Protein AF-A0A7C9ERX8-F1 (afdb_monomer_lite)

Structure (mmCIF, N/CA/C/O backbone):
data_AF-A0A7C9ERX8-F1
#
_entry.id   AF-A0A7C9ERX8-F1
#
loop_
_atom_site.group_PDB
_atom_site.id
_atom_site.type_symbol
_atom_site.label_atom_id
_atom_site.label_alt_id
_atom_site.label_comp_id
_atom_site.label_asym_id
_atom_site.label_entity_id
_atom_site.label_seq_id
_atom_site.pdbx_PDB_ins_code
_atom_site.Cartn_x
_atom_site.Cartn_y
_atom_site.Cartn_z
_atom_site.occupancy
_atom_site.B_iso_or_equiv
_atom_site.auth_seq_id
_atom_site.auth_comp_id
_atom_site.auth_asym_id
_atom_site.auth_atom_id
_atom_site.pdbx_PDB_model_num
ATOM 1 N N . ILE A 1 1 ? -0.880 8.103 -23.251 1.00 42.12 1 ILE A N 1
ATOM 2 C CA . ILE A 1 1 ? -1.526 8.488 -21.973 1.00 42.12 1 ILE A CA 1
ATOM 3 C C . ILE A 1 1 ? -0.521 8.176 -20.880 1.00 42.12 1 ILE A C 1
ATOM 5 O O . ILE A 1 1 ? -0.078 7.040 -20.816 1.00 42.12 1 ILE A O 1
ATOM 9 N N . GLY A 1 2 ? -0.073 9.192 -20.144 1.00 65.38 2 GLY A N 1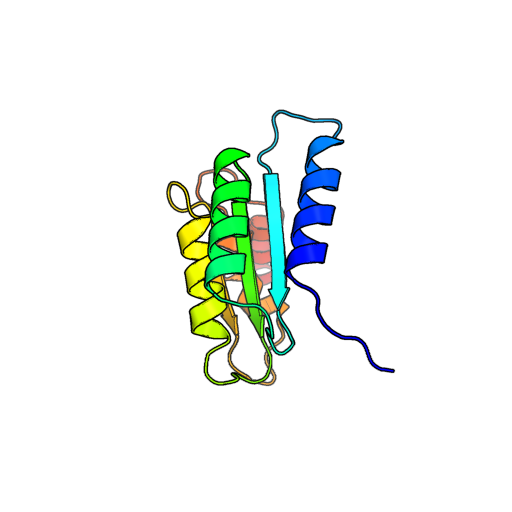
ATOM 10 C CA . G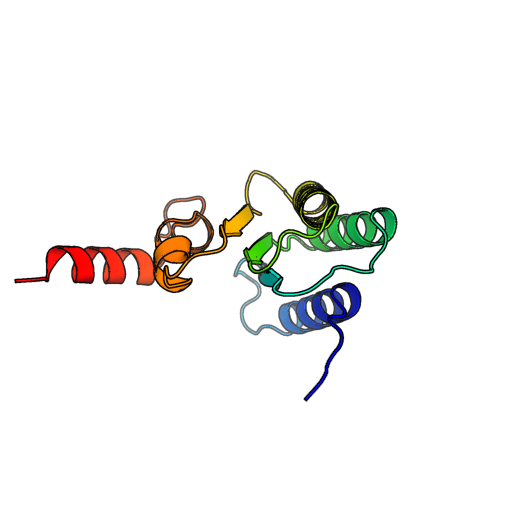LY A 1 2 ? 0.952 9.067 -19.108 1.00 65.38 2 GLY A CA 1
ATOM 11 C C . GLY A 1 2 ? 0.409 9.529 -17.761 1.00 65.38 2 GLY A C 1
ATOM 12 O O . GLY A 1 2 ? -0.478 10.379 -17.710 1.00 65.38 2 GLY A O 1
ATOM 13 N N . GLY A 1 3 ? 0.937 8.955 -16.688 1.00 71.88 3 GLY A N 1
ATOM 14 C CA . GLY A 1 3 ? 0.640 9.328 -15.313 1.00 71.88 3 GLY A CA 1
ATOM 15 C C . GLY A 1 3 ? 1.755 8.823 -14.408 1.00 71.88 3 GLY A C 1
ATOM 16 O O . GLY A 1 3 ? 2.321 7.762 -14.661 1.00 71.88 3 GLY A O 1
ATOM 17 N N . GLU A 1 4 ? 2.094 9.597 -13.382 1.00 76.81 4 GLU A N 1
ATOM 18 C CA . GLU A 1 4 ? 3.069 9.186 -12.375 1.00 76.81 4 GLU A CA 1
ATOM 19 C C . GLU A 1 4 ? 2.350 8.698 -11.119 1.00 76.81 4 GLU A C 1
ATOM 21 O O . GLU A 1 4 ? 1.431 9.347 -10.612 1.00 76.81 4 GLU A O 1
ATOM 26 N N . MET A 1 5 ? 2.783 7.555 -10.589 1.00 81.75 5 MET A N 1
ATOM 27 C CA . MET A 1 5 ? 2.250 7.037 -9.337 1.00 81.75 5 MET A CA 1
ATOM 28 C C . MET A 1 5 ? 2.789 7.847 -8.157 1.00 81.75 5 MET A C 1
ATOM 30 O O . MET A 1 5 ? 3.981 7.824 -7.853 1.00 81.75 5 MET A O 1
ATOM 34 N N . ASN A 1 6 ? 1.888 8.512 -7.432 1.00 86.94 6 ASN A N 1
ATOM 35 C CA . ASN A 1 6 ? 2.207 9.144 -6.156 1.00 86.94 6 ASN A CA 1
ATOM 36 C C . ASN A 1 6 ? 1.586 8.365 -4.989 1.00 86.94 6 ASN A C 1
ATOM 38 O O . ASN A 1 6 ? 0.472 8.642 -4.541 1.00 86.94 6 ASN A O 1
ATOM 42 N N . LEU A 1 7 ? 2.352 7.404 -4.473 1.00 85.25 7 LEU A N 1
ATOM 43 C CA . LEU A 1 7 ? 1.912 6.499 -3.410 1.00 85.25 7 LEU A CA 1
ATOM 44 C C . LEU A 1 7 ? 1.626 7.237 -2.088 1.00 85.25 7 LEU A C 1
ATOM 46 O O . LEU A 1 7 ? 0.636 6.955 -1.417 1.00 85.25 7 LEU A O 1
ATOM 50 N N . ALA A 1 8 ? 2.434 8.243 -1.740 1.00 87.31 8 ALA A N 1
ATOM 51 C CA . ALA A 1 8 ? 2.229 9.038 -0.528 1.00 87.31 8 ALA A CA 1
ATOM 52 C C . ALA A 1 8 ? 0.904 9.813 -0.535 1.00 87.31 8 ALA A C 1
ATOM 54 O O . ALA A 1 8 ? 0.166 9.771 0.451 1.00 87.31 8 ALA A O 1
ATOM 55 N N . ALA A 1 9 ? 0.598 10.503 -1.638 1.00 89.56 9 ALA A N 1
ATOM 56 C CA . ALA A 1 9 ? -0.654 11.242 -1.772 1.00 89.56 9 ALA A CA 1
ATOM 57 C C . ALA A 1 9 ? -1.860 10.290 -1.769 1.00 89.56 9 ALA A C 1
ATOM 59 O O . ALA A 1 9 ? -2.823 10.528 -1.041 1.00 89.56 9 ALA A O 1
ATOM 60 N N . GLY A 1 10 ? -1.772 9.176 -2.507 1.00 90.44 10 GLY A N 1
ATOM 61 C CA . GLY A 1 10 ? -2.825 8.158 -2.551 1.00 90.44 10 GLY A CA 1
ATOM 62 C C . GLY A 1 10 ? -3.174 7.617 -1.164 1.00 90.44 10 GLY A C 1
ATOM 63 O O . GLY A 1 10 ? -4.342 7.602 -0.783 1.00 90.44 10 GLY A O 1
ATOM 64 N N . ILE A 1 11 ? -2.168 7.270 -0.356 1.00 90.50 11 ILE A N 1
ATOM 65 C CA . ILE A 1 11 ? -2.390 6.773 1.009 1.00 90.50 11 ILE A CA 1
ATOM 66 C C . ILE A 1 11 ? -3.059 7.827 1.902 1.00 90.50 11 ILE A C 1
ATOM 68 O O . ILE A 1 11 ? -3.960 7.497 2.674 1.00 90.50 11 ILE A O 1
ATOM 72 N N . GLN A 1 12 ? -2.646 9.094 1.815 1.00 87.94 12 GLN A N 1
ATOM 73 C CA . GLN A 1 12 ? -3.240 10.167 2.621 1.00 87.94 12 GLN A CA 1
ATOM 74 C C . GLN A 1 12 ? -4.716 10.393 2.282 1.00 87.94 12 GLN A C 1
ATOM 76 O O . GLN A 1 12 ? -5.540 10.553 3.186 1.00 87.94 12 GLN A O 1
ATOM 81 N N . VAL A 1 13 ? -5.056 10.364 0.992 1.00 91.88 13 VAL A N 1
ATOM 82 C CA . VAL A 1 13 ? -6.444 10.479 0.531 1.00 91.88 13 VAL A CA 1
ATOM 83 C C . VAL A 1 13 ? -7.263 9.275 1.000 1.00 91.88 13 VAL A C 1
ATOM 85 O O . VAL A 1 13 ? -8.339 9.461 1.571 1.00 91.88 13 VAL A O 1
ATOM 88 N N . SER A 1 14 ? -6.735 8.054 0.867 1.00 91.38 14 SER A N 1
ATOM 89 C CA . SER A 1 14 ? -7.384 6.835 1.368 1.00 91.38 14 SER A CA 1
ATOM 90 C C . SER A 1 14 ? -7.644 6.898 2.874 1.00 91.38 14 SER A C 1
ATOM 92 O O . SER A 1 14 ? -8.728 6.546 3.340 1.00 91.38 14 SER A O 1
ATOM 94 N N . GLN A 1 15 ? -6.694 7.417 3.655 1.00 88.81 15 GLN A N 1
ATOM 95 C CA . GLN A 1 15 ? -6.875 7.602 5.093 1.00 88.81 15 GLN A CA 1
ATOM 96 C C . GLN A 1 15 ? -8.021 8.574 5.413 1.00 88.81 15 GLN A C 1
ATOM 98 O O . GLN A 1 15 ? -8.786 8.341 6.352 1.00 88.81 15 GLN A O 1
ATOM 103 N N . LEU A 1 16 ? -8.151 9.666 4.655 1.00 89.25 16 LEU A N 1
ATOM 104 C CA . LEU A 1 16 ? -9.252 10.610 4.832 1.00 89.25 16 LEU A CA 1
ATOM 105 C C . LEU A 1 16 ? -10.596 9.951 4.496 1.00 89.25 16 LEU A C 1
ATOM 107 O O . LEU A 1 16 ? -11.540 10.069 5.277 1.00 89.25 16 LEU A O 1
ATOM 111 N N . ALA A 1 17 ? -10.661 9.189 3.402 1.00 90.00 17 ALA A N 1
ATOM 112 C CA . ALA A 1 17 ? -11.862 8.453 3.012 1.00 90.00 17 ALA A CA 1
ATOM 113 C C . ALA A 1 17 ? -12.326 7.480 4.113 1.00 90.00 17 ALA A C 1
ATOM 115 O O . ALA A 1 17 ? -13.506 7.443 4.464 1.00 90.00 17 ALA A O 1
ATOM 116 N N . LEU A 1 18 ? -11.391 6.764 4.745 1.00 88.62 18 LEU A N 1
ATOM 117 C CA . LEU A 1 18 ? -11.697 5.825 5.827 1.00 88.62 18 LEU A CA 1
ATOM 118 C C . LEU A 1 18 ? -12.234 6.499 7.103 1.00 88.62 18 LEU A C 1
ATOM 120 O O . LEU A 1 18 ? -12.972 5.860 7.862 1.00 88.62 18 LEU A O 1
ATOM 124 N N . LYS A 1 19 ? -11.916 7.780 7.350 1.00 87.19 19 LYS A N 1
ATOM 125 C CA . LYS A 1 19 ? -12.438 8.542 8.504 1.00 87.19 19 LYS A CA 1
ATOM 126 C C . LYS A 1 19 ? -13.917 8.903 8.367 1.00 87.19 19 LYS A C 1
ATOM 128 O O . LYS A 1 19 ? -14.611 8.965 9.382 1.00 87.19 19 LYS A O 1
ATOM 133 N N . HIS A 1 20 ? -14.399 9.117 7.144 1.00 85.88 20 HIS A N 1
ATOM 134 C CA . HIS A 1 20 ? -15.774 9.550 6.863 1.00 85.88 20 HIS A CA 1
ATOM 135 C C . HIS A 1 20 ? -16.752 8.390 6.602 1.00 85.88 20 HIS A C 1
ATOM 137 O O . HIS A 1 20 ? -17.862 8.606 6.117 1.00 85.88 20 HIS A O 1
ATOM 143 N N . ARG A 1 21 ? -16.377 7.151 6.946 1.00 86.12 21 ARG A N 1
ATO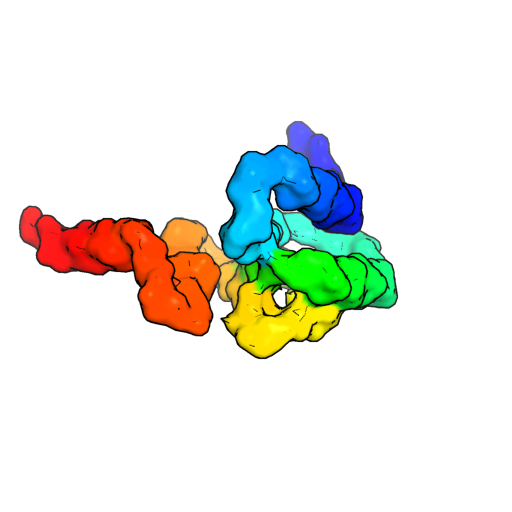M 144 C CA . ARG A 1 21 ? -17.261 5.986 6.816 1.00 86.12 21 ARG A CA 1
ATOM 145 C C . ARG A 1 21 ? -18.440 6.038 7.794 1.00 86.12 21 ARG A C 1
ATOM 147 O O . ARG A 1 21 ? -18.294 6.467 8.938 1.00 86.12 21 ARG A O 1
ATOM 154 N N . GLN A 1 22 ? -19.587 5.519 7.360 1.00 83.75 22 GLN A N 1
ATOM 155 C CA . GLN A 1 22 ? -20.799 5.440 8.185 1.00 83.75 22 GLN A CA 1
ATOM 156 C C . GLN A 1 22 ? -20.638 4.450 9.353 1.00 83.75 22 GLN A C 1
ATOM 158 O O . GLN A 1 22 ? -20.986 4.764 10.489 1.00 83.75 22 GLN A O 1
ATOM 163 N N . ASN A 1 23 ? -20.047 3.273 9.106 1.00 84.12 23 ASN A N 1
ATOM 164 C CA . ASN A 1 23 ? -19.840 2.257 10.138 1.00 84.12 23 ASN A CA 1
ATOM 165 C C . ASN A 1 23 ? -18.412 2.286 10.709 1.00 84.12 23 ASN A C 1
ATOM 167 O O . ASN A 1 23 ? -17.466 1.765 10.118 1.00 84.12 23 ASN A O 1
ATOM 171 N N . LYS A 1 24 ? -18.250 2.859 11.906 1.00 84.31 24 LYS A N 1
ATOM 172 C CA . LYS A 1 24 ? -16.938 2.986 12.567 1.00 84.31 24 LYS A CA 1
ATOM 173 C C . LYS A 1 24 ? -16.423 1.691 13.208 1.00 84.31 24 LYS A C 1
ATOM 175 O O . LYS A 1 24 ? -15.249 1.635 13.553 1.00 84.31 24 LYS A O 1
ATOM 180 N N . LYS A 1 25 ? -17.261 0.656 13.344 1.00 82.06 25 LYS A N 1
ATOM 181 C CA . LYS A 1 25 ? -16.874 -0.629 13.957 1.00 82.06 25 LYS A CA 1
ATOM 182 C C . LYS A 1 25 ? -16.093 -1.548 13.016 1.00 82.06 25 LYS A C 1
ATOM 184 O O . LYS A 1 25 ? -15.418 -2.455 13.483 1.00 82.06 25 LYS A O 1
ATOM 189 N N . GLN A 1 26 ? -16.187 -1.324 11.706 1.00 82.12 26 GLN A N 1
ATOM 190 C CA . GLN A 1 26 ? -15.424 -2.094 10.727 1.00 82.12 26 GLN A CA 1
ATOM 191 C C . GLN A 1 26 ? -13.940 -1.742 10.798 1.00 82.12 26 GLN A C 1
ATOM 193 O O . GLN A 1 26 ? -13.580 -0.572 10.998 1.00 82.12 26 GLN A O 1
ATOM 198 N N . GLN A 1 27 ? -13.100 -2.758 10.605 1.00 82.56 27 GLN A N 1
ATOM 199 C CA . GLN A 1 27 ? -11.668 -2.564 10.448 1.00 82.56 27 GLN A CA 1
ATOM 200 C C . GLN A 1 27 ? -11.371 -1.780 9.169 1.00 82.56 27 GLN A C 1
ATOM 202 O O . GLN A 1 27 ? -12.074 -1.888 8.166 1.00 82.56 27 GLN A O 1
ATOM 207 N N . GLN A 1 28 ? -10.339 -0.945 9.234 1.00 88.75 28 GLN A N 1
ATOM 208 C CA . GLN A 1 28 ? -9.891 -0.145 8.104 1.00 88.75 28 GLN A CA 1
ATOM 209 C C . GLN A 1 28 ? -8.822 -0.927 7.363 1.00 88.75 28 GLN A C 1
ATOM 211 O O . GLN A 1 28 ? -7.797 -1.242 7.959 1.00 88.75 28 GLN A O 1
ATOM 216 N N . ARG A 1 29 ? -9.041 -1.202 6.080 1.00 89.19 29 ARG A N 1
ATOM 217 C CA . ARG A 1 29 ? -8.077 -1.897 5.228 1.00 89.19 29 ARG A CA 1
ATOM 218 C C . ARG A 1 29 ? -7.899 -1.122 3.927 1.00 89.19 29 ARG A C 1
ATOM 220 O O . ARG A 1 29 ? -8.882 -0.678 3.335 1.00 89.19 29 ARG A O 1
ATOM 227 N N . ILE A 1 30 ? -6.650 -0.919 3.524 1.00 91.31 30 ILE A N 1
ATOM 228 C CA . ILE A 1 30 ? -6.261 -0.317 2.246 1.00 91.31 30 ILE A CA 1
ATOM 229 C C . ILE A 1 30 ? -5.531 -1.394 1.454 1.00 91.31 30 ILE A C 1
ATOM 231 O O . ILE A 1 30 ? -4.558 -1.945 1.953 1.00 91.31 30 ILE A O 1
ATOM 235 N N . ILE A 1 31 ? -5.968 -1.652 0.223 1.00 89.94 31 ILE A N 1
ATOM 236 C CA . ILE A 1 31 ? -5.273 -2.549 -0.704 1.00 89.94 31 ILE A CA 1
ATOM 237 C C . ILE A 1 31 ? -4.632 -1.682 -1.788 1.00 89.94 31 ILE A C 1
ATOM 239 O O . ILE A 1 31 ? -5.325 -0.929 -2.476 1.00 89.94 31 ILE A O 1
ATOM 243 N N . VAL A 1 32 ? -3.308 -1.741 -1.907 1.00 89.94 32 VAL A N 1
ATOM 244 C CA . VAL A 1 32 ? -2.519 -0.952 -2.855 1.00 89.94 32 VAL A CA 1
ATOM 245 C C . VAL A 1 32 ? -2.036 -1.851 -3.979 1.00 89.94 32 VAL A C 1
ATOM 247 O O . VAL A 1 32 ? -1.268 -2.778 -3.756 1.00 89.94 32 VAL A O 1
ATOM 250 N N . PHE A 1 33 ? -2.441 -1.525 -5.198 1.00 88.88 33 PHE A N 1
ATOM 251 C CA . PHE A 1 33 ? -1.967 -2.160 -6.420 1.00 88.88 33 PHE A CA 1
ATOM 252 C C . PHE A 1 33 ? -0.797 -1.341 -6.982 1.00 88.88 33 PHE A C 1
ATOM 254 O O . PHE A 1 33 ? -1.001 -0.250 -7.514 1.00 88.88 33 PHE A O 1
ATOM 261 N N . ALA A 1 34 ? 0.430 -1.843 -6.834 1.00 87.81 34 ALA A N 1
ATOM 262 C CA . ALA A 1 34 ? 1.657 -1.163 -7.234 1.00 87.81 34 ALA A CA 1
ATOM 263 C C . ALA A 1 34 ? 2.205 -1.740 -8.549 1.00 87.81 34 ALA A C 1
ATOM 265 O O . ALA A 1 34 ? 3.029 -2.647 -8.546 1.00 87.81 34 ALA A O 1
ATOM 266 N N . GLY A 1 35 ? 1.769 -1.170 -9.675 1.00 84.31 35 GLY A N 1
ATOM 267 C CA . GLY A 1 35 ? 2.181 -1.586 -11.026 1.00 84.31 35 GLY A CA 1
ATOM 268 C C . GLY A 1 35 ? 3.346 -0.799 -11.635 1.00 84.31 35 GLY A C 1
ATOM 269 O O . GLY A 1 35 ? 3.730 -1.051 -12.771 1.00 84.31 35 GLY A O 1
ATOM 270 N N . SER A 1 36 ? 3.862 0.211 -10.932 1.00 82.25 36 SER A N 1
ATOM 271 C CA . SER A 1 36 ? 4.816 1.180 -11.487 1.00 82.25 36 SER A CA 1
ATOM 272 C C . SER A 1 36 ? 5.955 1.509 -10.513 1.00 82.25 36 SER A C 1
ATOM 274 O O . SER A 1 36 ? 5.788 1.294 -9.308 1.00 82.25 36 SER A O 1
ATOM 276 N N . PRO A 1 37 ? 7.066 2.098 -10.995 1.00 81.75 37 PRO A N 1
ATOM 277 C CA . PRO A 1 37 ? 8.207 2.503 -10.173 1.00 81.75 37 PRO A CA 1
ATOM 278 C C . PRO A 1 37 ? 7.841 3.361 -8.956 1.00 81.75 37 PRO A C 1
ATOM 280 O O . PRO A 1 37 ? 7.092 4.337 -9.062 1.00 81.75 37 PRO A O 1
ATOM 283 N N . VAL A 1 38 ? 8.419 3.044 -7.792 1.00 83.00 38 VAL A N 1
ATOM 284 C CA . VAL A 1 38 ? 8.246 3.821 -6.552 1.00 83.00 38 VAL A CA 1
ATOM 285 C C . VAL A 1 38 ? 9.436 4.771 -6.376 1.00 83.00 38 VAL A C 1
ATOM 287 O O . VAL A 1 38 ? 10.481 4.407 -5.828 1.00 83.00 38 VAL A O 1
ATOM 290 N N . LYS A 1 39 ? 9.263 6.030 -6.797 1.00 82.06 39 LYS A N 1
ATOM 291 C CA . LYS A 1 39 ? 10.287 7.090 -6.670 1.00 82.06 39 LYS A CA 1
ATOM 292 C C . LYS A 1 39 ? 10.460 7.622 -5.238 1.00 82.06 39 LYS A C 1
ATOM 294 O O . LYS A 1 39 ? 11.376 8.391 -4.977 1.00 82.06 39 LYS A O 1
ATOM 299 N N . HIS A 1 40 ? 9.596 7.222 -4.309 1.00 83.06 40 HIS A N 1
ATOM 300 C CA . HIS A 1 40 ? 9.554 7.775 -2.954 1.00 83.06 40 HIS A CA 1
ATOM 301 C C . HIS A 1 40 ? 10.693 7.236 -2.079 1.00 83.06 40 HIS A C 1
ATOM 303 O O . HIS A 1 40 ? 11.160 6.105 -2.258 1.00 83.06 40 HIS A O 1
ATOM 309 N N . ASP A 1 41 ? 11.113 8.045 -1.107 1.00 86.69 41 ASP A N 1
ATOM 310 C CA . ASP A 1 41 ? 12.150 7.681 -0.142 1.00 86.69 41 ASP A CA 1
ATOM 311 C C . ASP A 1 41 ? 11.650 6.659 0.883 1.00 86.69 41 ASP A C 1
ATOM 313 O O . ASP A 1 41 ? 10.560 6.797 1.450 1.00 86.69 41 ASP A O 1
ATOM 317 N N . LYS A 1 42 ? 12.513 5.699 1.237 1.00 86.38 42 LYS A N 1
ATOM 318 C CA . LYS A 1 42 ? 12.248 4.684 2.273 1.00 86.38 42 LYS A CA 1
ATOM 319 C C . LYS A 1 42 ? 11.823 5.311 3.609 1.00 86.38 42 LYS A C 1
ATOM 321 O O . LYS A 1 42 ? 10.814 4.924 4.189 1.00 86.38 42 LYS A O 1
ATOM 326 N N . LYS A 1 43 ? 12.514 6.371 4.051 1.00 88.38 43 LYS A N 1
ATOM 327 C CA . LYS A 1 43 ? 12.188 7.101 5.297 1.00 88.38 43 LYS A CA 1
ATOM 328 C C . LYS A 1 43 ? 10.788 7.723 5.278 1.00 88.38 43 LYS A C 1
ATOM 330 O O . LYS A 1 43 ? 10.100 7.759 6.304 1.00 88.38 43 LYS A O 1
ATOM 335 N N . MET A 1 44 ? 10.364 8.231 4.121 1.00 89.00 44 MET A N 1
ATOM 336 C CA . MET A 1 44 ? 9.036 8.818 3.961 1.00 89.00 44 MET A CA 1
ATOM 337 C C . MET A 1 44 ? 7.961 7.733 4.050 1.00 89.00 44 MET A C 1
ATOM 339 O O . MET A 1 44 ? 6.980 7.911 4.775 1.00 89.00 44 MET A O 1
ATOM 343 N N . LEU A 1 45 ? 8.180 6.592 3.390 1.00 88.00 45 LEU A N 1
ATOM 344 C CA . LEU A 1 45 ? 7.292 5.431 3.448 1.00 88.00 45 LEU A CA 1
ATOM 345 C C . LEU A 1 45 ? 7.162 4.881 4.871 1.00 88.00 45 LEU A C 1
ATOM 347 O O . LEU A 1 45 ? 6.048 4.717 5.355 1.00 88.00 45 LEU A O 1
ATOM 351 N N . GLU A 1 46 ? 8.261 4.722 5.606 1.00 91.00 46 GLU A N 1
ATOM 352 C CA . GLU A 1 46 ? 8.210 4.305 7.013 1.00 91.00 46 GLU A CA 1
ATOM 353 C C . GLU A 1 46 ? 7.428 5.289 7.898 1.00 91.00 46 GLU A C 1
ATOM 355 O O . GLU A 1 46 ? 6.715 4.896 8.825 1.00 91.00 46 GLU A O 1
ATOM 360 N N . THR A 1 47 ? 7.553 6.593 7.638 1.00 91.31 47 THR A N 1
ATOM 361 C CA . THR A 1 47 ? 6.807 7.624 8.376 1.00 91.31 47 THR A CA 1
ATOM 362 C C . THR A 1 47 ? 5.309 7.517 8.103 1.00 91.31 47 THR A C 1
ATOM 364 O O . THR A 1 47 ? 4.498 7.640 9.025 1.00 91.31 47 THR A O 1
ATOM 367 N N . ILE A 1 48 ? 4.932 7.268 6.848 1.00 90.44 48 ILE A N 1
ATOM 368 C CA . ILE A 1 48 ? 3.547 7.007 6.451 1.00 90.44 48 ILE A CA 1
ATOM 369 C C . ILE A 1 48 ? 3.051 5.715 7.107 1.00 90.44 48 ILE A C 1
ATOM 371 O O . ILE A 1 48 ? 1.979 5.724 7.710 1.00 90.44 48 ILE A O 1
ATOM 375 N N . GLY A 1 49 ? 3.849 4.647 7.089 1.00 90.94 49 GLY A N 1
ATOM 376 C CA . GLY A 1 49 ? 3.490 3.368 7.692 1.00 90.94 49 GLY A CA 1
ATOM 377 C C . GLY A 1 49 ? 3.203 3.486 9.190 1.00 90.94 49 GLY A C 1
ATOM 378 O O . GLY A 1 49 ? 2.139 3.089 9.667 1.00 90.94 49 GLY A O 1
ATOM 379 N N . ARG A 1 50 ? 4.066 4.198 9.926 1.00 91.19 50 ARG A N 1
ATOM 380 C CA . ARG A 1 50 ? 3.839 4.519 11.346 1.00 91.19 50 ARG A CA 1
ATOM 381 C C . ARG A 1 50 ? 2.564 5.335 11.579 1.00 91.19 50 ARG A C 1
ATOM 383 O O . ARG A 1 50 ? 1.887 5.138 12.590 1.00 91.19 50 ARG A O 1
ATOM 390 N N . LYS A 1 51 ? 2.220 6.264 10.676 1.00 90.31 51 LYS A N 1
ATOM 391 C CA . LYS A 1 51 ? 0.959 7.026 10.757 1.00 90.31 51 LYS A CA 1
ATOM 392 C C . LYS A 1 51 ? -0.252 6.116 10.558 1.00 90.31 51 LYS A C 1
ATOM 394 O O . LYS A 1 51 ? -1.213 6.252 11.311 1.00 90.31 51 LYS A O 1
ATOM 399 N N . LEU A 1 52 ? -0.212 5.190 9.603 1.00 90.25 52 LEU A N 1
ATOM 400 C CA . LEU A 1 52 ? -1.292 4.227 9.371 1.00 90.25 52 LEU A CA 1
ATOM 401 C C . LEU A 1 52 ? -1.486 3.292 10.569 1.00 90.25 52 LEU A C 1
ATOM 403 O O . LEU A 1 52 ? -2.608 3.167 11.063 1.00 90.25 52 LEU A O 1
ATOM 407 N N . LYS A 1 53 ? -0.389 2.764 11.126 1.00 90.19 53 LYS A N 1
ATOM 408 C CA . LYS A 1 53 ? -0.405 1.914 12.325 1.00 90.19 53 LYS A CA 1
ATOM 409 C C . LYS A 1 53 ? -1.088 2.591 13.516 1.00 90.19 53 LYS A C 1
ATOM 411 O O . LYS A 1 53 ? -1.960 2.004 14.149 1.00 90.19 53 LYS A O 1
ATOM 416 N N . LYS A 1 54 ? -0.781 3.869 13.780 1.00 89.69 54 LYS A N 1
ATOM 417 C CA . LYS A 1 54 ? -1.440 4.660 14.844 1.00 89.69 54 LYS A CA 1
ATOM 418 C C . LYS A 1 54 ? -2.951 4.811 14.651 1.00 89.69 54 LYS A C 1
ATOM 420 O O . LYS A 1 54 ? -3.672 4.981 15.627 1.00 89.69 54 LYS A O 1
ATOM 425 N N . ASN A 1 55 ? -3.429 4.771 13.410 1.00 87.44 55 ASN A N 1
ATOM 426 C CA . ASN A 1 55 ? -4.850 4.878 13.087 1.00 87.44 55 ASN A CA 1
ATOM 427 C C . ASN A 1 55 ? -5.538 3.506 12.963 1.00 87.44 55 ASN A C 1
ATOM 429 O O . ASN A 1 55 ? -6.705 3.463 12.574 1.00 87.44 55 ASN A O 1
ATOM 433 N N . SER A 1 56 ? -4.845 2.410 13.313 1.00 87.06 56 SER A N 1
ATOM 434 C CA . SER A 1 56 ? -5.335 1.028 13.180 1.00 87.06 56 SER A CA 1
ATOM 435 C C . SER A 1 56 ? -5.849 0.726 11.768 1.00 87.06 56 SER A C 1
ATOM 437 O O . SER A 1 56 ? -6.965 0.236 11.589 1.00 87.06 56 SER A O 1
ATOM 439 N N . VAL A 1 57 ? -5.051 1.095 10.762 1.00 89.31 57 VAL A N 1
ATOM 440 C CA . VAL A 1 57 ? -5.325 0.819 9.348 1.00 89.31 57 VAL A CA 1
ATOM 441 C C . VAL A 1 57 ? -4.423 -0.320 8.887 1.00 89.31 57 VAL A C 1
ATOM 443 O O . VAL A 1 57 ? -3.204 -0.188 8.962 1.00 89.31 57 VAL A O 1
ATOM 446 N N . ALA A 1 58 ? -5.026 -1.403 8.404 1.00 89.75 58 ALA A N 1
ATOM 447 C CA . ALA A 1 58 ? -4.345 -2.488 7.710 1.00 89.75 58 ALA A CA 1
ATOM 448 C C . ALA A 1 58 ? -3.980 -2.058 6.283 1.00 89.75 58 ALA A C 1
ATOM 450 O O . ALA A 1 58 ? -4.760 -1.360 5.624 1.00 89.75 58 ALA A O 1
ATOM 451 N N . LEU A 1 59 ? -2.808 -2.469 5.807 1.00 90.50 59 LEU A N 1
ATOM 452 C CA . LEU A 1 59 ? -2.333 -2.166 4.462 1.00 90.50 59 LEU A CA 1
ATOM 453 C C . LEU A 1 59 ? -1.869 -3.449 3.779 1.00 90.50 59 LEU A C 1
ATOM 455 O O . LEU A 1 59 ? -0.892 -4.051 4.209 1.00 90.50 59 LEU A O 1
ATOM 459 N N . ASP A 1 60 ? -2.546 -3.816 2.700 1.00 90.38 60 ASP A N 1
ATOM 460 C CA . ASP A 1 60 ? -2.140 -4.914 1.835 1.00 90.38 60 ASP A CA 1
ATOM 461 C C . ASP A 1 60 ? -1.546 -4.345 0.547 1.00 90.38 60 ASP A C 1
ATOM 463 O O . ASP A 1 60 ? -2.109 -3.428 -0.054 1.00 90.38 60 ASP A O 1
ATOM 467 N N . VAL A 1 61 ? -0.400 -4.861 0.118 1.00 89.75 61 VAL A N 1
ATOM 468 C CA . VAL A 1 61 ? 0.282 -4.424 -1.102 1.00 89.75 61 VAL A CA 1
ATOM 469 C C . VAL A 1 61 ? 0.319 -5.572 -2.093 1.00 89.75 61 VAL A C 1
ATOM 471 O O . VAL A 1 61 ? 0.820 -6.650 -1.793 1.00 89.75 61 VAL A O 1
ATOM 474 N N . VAL A 1 62 ? -0.190 -5.315 -3.290 1.00 88.38 62 VAL A N 1
ATOM 475 C CA . VAL A 1 62 ? -0.063 -6.191 -4.448 1.00 88.38 62 VAL A CA 1
ATOM 476 C C . VAL A 1 62 ? 0.975 -5.567 -5.360 1.00 88.38 62 VAL A C 1
ATOM 478 O O . VAL A 1 62 ? 0.720 -4.552 -6.013 1.00 88.38 62 VAL A O 1
ATOM 481 N N . ASP A 1 63 ? 2.155 -6.160 -5.359 1.00 87.12 63 ASP A N 1
ATOM 482 C CA . ASP A 1 63 ? 3.268 -5.783 -6.207 1.00 87.12 63 ASP A CA 1
ATOM 483 C C . ASP A 1 63 ? 3.200 -6.593 -7.503 1.00 87.12 63 ASP A C 1
ATOM 485 O O . ASP A 1 63 ? 3.221 -7.821 -7.478 1.00 87.12 63 ASP A O 1
ATOM 489 N N . PHE A 1 64 ? 3.040 -5.911 -8.635 1.00 84.69 64 PHE A N 1
ATOM 490 C CA . PHE A 1 64 ? 2.983 -6.537 -9.955 1.00 84.69 64 PHE A CA 1
ATOM 491 C C . PHE A 1 64 ? 3.696 -5.661 -10.989 1.00 84.69 64 PHE A C 1
ATOM 493 O O . PHE A 1 64 ? 3.905 -4.463 -10.779 1.00 84.69 64 PHE A O 1
ATOM 500 N N . GLY A 1 65 ? 4.035 -6.255 -12.131 1.00 76.12 65 GLY A N 1
ATOM 501 C CA . GLY A 1 65 ? 4.799 -5.592 -13.190 1.00 76.12 65 GLY A CA 1
ATOM 502 C C . GLY A 1 65 ? 6.295 -5.881 -13.086 1.00 76.12 65 GLY A C 1
ATOM 503 O O . GLY A 1 65 ? 6.697 -6.817 -12.406 1.00 76.12 65 GLY A O 1
ATOM 504 N N . GLU A 1 66 ? 7.111 -5.116 -13.808 1.00 69.12 66 GLU A N 1
ATOM 505 C CA . GLU A 1 66 ? 8.567 -5.287 -13.788 1.00 69.12 66 GLU A CA 1
ATOM 506 C C . GLU A 1 66 ? 9.126 -5.025 -12.381 1.00 69.12 66 GLU A C 1
ATOM 508 O O . GLU A 1 66 ? 8.861 -3.978 -11.776 1.00 69.12 66 GLU A O 1
ATOM 513 N N . ASP A 1 67 ? 9.897 -5.990 -11.876 1.00 65.12 67 ASP A N 1
ATOM 514 C CA . ASP A 1 67 ? 10.694 -5.842 -10.663 1.00 65.12 67 ASP A CA 1
ATOM 515 C C . ASP A 1 67 ? 11.846 -4.875 -10.953 1.00 65.12 67 ASP A C 1
ATOM 517 O O . ASP A 1 67 ? 12.907 -5.252 -11.449 1.00 65.12 67 ASP A O 1
ATOM 521 N N . GLU A 1 68 ? 11.628 -3.594 -10.662 1.00 67.38 68 GLU A N 1
ATOM 522 C CA . GLU A 1 68 ? 12.727 -2.640 -10.572 1.00 67.38 68 GLU A CA 1
ATOM 523 C C . GLU A 1 68 ? 13.482 -2.824 -9.254 1.00 67.38 68 GLU A C 1
ATOM 525 O O . GLU A 1 68 ? 12.898 -2.882 -8.164 1.00 67.38 68 GLU A O 1
ATOM 530 N N . GLU A 1 69 ? 14.807 -2.846 -9.358 1.00 63.25 69 GLU A N 1
ATOM 531 C CA . GLU A 1 69 ? 15.727 -3.045 -8.245 1.00 63.25 69 GLU A CA 1
ATOM 532 C C . GLU A 1 69 ? 15.489 -1.983 -7.147 1.00 63.25 69 GLU A C 1
ATOM 534 O O . GLU A 1 69 ? 15.709 -0.784 -7.329 1.00 63.25 69 GLU A O 1
ATOM 539 N N . GLY A 1 70 ? 14.959 -2.427 -6.000 1.00 72.00 70 GLY A N 1
ATOM 540 C CA . GLY A 1 70 ? 14.643 -1.585 -4.839 1.00 72.00 70 GLY A CA 1
ATOM 541 C C . GLY A 1 70 ? 13.169 -1.192 -4.663 1.00 72.00 70 GLY A C 1
ATOM 542 O O . GLY A 1 70 ? 12.833 -0.588 -3.640 1.00 72.00 70 GLY A O 1
ATOM 543 N N . LYS A 1 71 ? 12.259 -1.536 -5.587 1.00 82.25 71 LYS A N 1
ATOM 544 C CA . LYS A 1 71 ? 10.805 -1.354 -5.388 1.00 82.25 71 LYS A CA 1
ATOM 545 C C . LYS A 1 71 ? 10.294 -2.246 -4.255 1.00 82.25 71 LYS A C 1
ATOM 547 O O . LYS A 1 71 ? 9.682 -1.738 -3.313 1.00 82.25 71 LYS A O 1
ATOM 552 N N . SER A 1 72 ? 10.604 -3.538 -4.318 1.00 82.69 72 SER A N 1
ATOM 553 C CA . SER A 1 72 ? 10.159 -4.553 -3.357 1.00 82.69 72 SER A CA 1
ATOM 554 C C . SER A 1 72 ? 10.655 -4.216 -1.947 1.00 82.69 72 SER A C 1
ATOM 556 O O . SER A 1 72 ? 9.848 -4.112 -1.031 1.00 82.69 72 SER A O 1
ATOM 558 N N . GLU A 1 73 ? 11.933 -3.852 -1.786 1.00 87.38 73 GLU A N 1
ATOM 559 C CA . GLU A 1 73 ? 12.505 -3.473 -0.480 1.00 87.38 73 GLU A CA 1
ATOM 560 C C . GLU A 1 73 ? 11.805 -2.249 0.152 1.00 87.38 73 GLU A C 1
ATOM 562 O O . GLU A 1 73 ? 11.584 -2.177 1.365 1.00 87.38 73 GLU A O 1
ATOM 567 N N . LYS A 1 74 ? 11.426 -1.255 -0.664 1.00 88.06 74 LYS A N 1
ATOM 568 C CA . LYS A 1 74 ? 10.689 -0.070 -0.195 1.00 88.06 74 LYS A CA 1
ATOM 569 C C . LYS A 1 74 ? 9.264 -0.419 0.236 1.00 88.06 74 LYS A C 1
ATOM 571 O O . LYS A 1 74 ? 8.783 0.127 1.233 1.00 88.06 74 LYS A O 1
ATOM 576 N N . LEU A 1 75 ? 8.585 -1.282 -0.521 1.00 87.75 75 LEU A N 1
ATOM 577 C CA . LEU A 1 75 ? 7.225 -1.731 -0.221 1.00 87.75 75 LEU A CA 1
ATOM 578 C C . LEU A 1 75 ? 7.200 -2.637 1.014 1.00 87.75 75 LEU A C 1
ATOM 580 O O . LEU A 1 75 ? 6.364 -2.436 1.892 1.00 87.75 75 LEU A O 1
ATOM 584 N N . GLU A 1 76 ? 8.160 -3.547 1.146 1.00 88.75 76 GLU A N 1
ATOM 585 C CA . GLU A 1 76 ? 8.346 -4.372 2.340 1.00 88.75 76 GLU A CA 1
ATOM 586 C C . GLU A 1 76 ? 8.588 -3.510 3.582 1.00 88.75 76 GLU A C 1
ATOM 588 O O . GLU A 1 76 ? 7.942 -3.707 4.610 1.00 88.75 76 GLU A O 1
ATOM 593 N N . ALA A 1 77 ? 9.449 -2.490 3.489 1.00 90.19 77 ALA A N 1
ATOM 594 C CA . ALA A 1 77 ? 9.686 -1.564 4.596 1.00 90.19 77 ALA A CA 1
ATOM 595 C C . ALA A 1 77 ? 8.419 -0.784 4.993 1.00 90.19 77 ALA A C 1
ATOM 597 O O . ALA A 1 77 ? 8.175 -0.548 6.180 1.00 90.19 77 ALA A O 1
ATOM 598 N N . LEU A 1 78 ? 7.591 -0.397 4.015 1.00 89.94 78 LEU A N 1
ATOM 599 C CA . LEU A 1 78 ? 6.293 0.229 4.269 1.00 89.94 78 LEU A CA 1
ATOM 600 C C . LEU A 1 78 ? 5.355 -0.732 5.007 1.00 89.94 78 LEU A C 1
ATOM 602 O O . LEU A 1 78 ? 4.796 -0.354 6.037 1.00 89.94 78 LEU A O 1
ATOM 606 N N . VAL A 1 79 ? 5.193 -1.955 4.500 1.00 90.81 79 VAL A N 1
ATOM 607 C CA . VAL A 1 79 ? 4.300 -2.973 5.071 1.00 90.81 79 VAL A CA 1
ATOM 608 C C . VAL A 1 79 ? 4.752 -3.346 6.478 1.00 90.81 79 VAL A C 1
ATOM 610 O O . VAL A 1 79 ? 3.940 -3.315 7.397 1.00 90.81 79 VAL A O 1
ATOM 613 N N . ALA A 1 80 ? 6.050 -3.562 6.699 1.00 90.75 80 ALA A N 1
ATOM 614 C CA . ALA A 1 80 ? 6.616 -3.822 8.022 1.00 90.75 80 ALA A CA 1
ATOM 615 C C . ALA A 1 80 ? 6.361 -2.670 9.013 1.00 90.75 80 ALA A C 1
ATOM 617 O O . ALA A 1 80 ? 6.080 -2.902 10.190 1.00 90.75 80 ALA A O 1
ATOM 618 N N . ALA A 1 81 ? 6.409 -1.415 8.551 1.00 90.69 81 ALA A N 1
ATOM 619 C CA . ALA A 1 81 ? 6.106 -0.254 9.386 1.00 90.69 81 ALA A CA 1
ATOM 620 C C . ALA A 1 81 ? 4.609 -0.128 9.734 1.00 90.69 81 ALA A C 1
ATOM 622 O O . ALA A 1 81 ? 4.279 0.436 10.785 1.00 90.69 81 ALA A O 1
ATOM 623 N N . VAL A 1 82 ? 3.711 -0.624 8.873 1.00 90.94 82 VAL A N 1
ATOM 624 C CA . VAL A 1 82 ? 2.258 -0.657 9.121 1.00 90.94 82 VAL A CA 1
ATOM 625 C C . VAL A 1 82 ? 1.856 -1.854 9.978 1.00 90.94 82 VAL A C 1
ATOM 627 O O . VAL A 1 82 ? 0.994 -1.700 10.846 1.00 90.94 82 VAL A O 1
ATOM 630 N N . ASN A 1 83 ? 2.484 -3.013 9.756 1.00 86.81 83 ASN A N 1
ATOM 631 C CA . ASN A 1 83 ? 2.015 -4.290 10.272 1.00 86.81 83 ASN A CA 1
ATOM 632 C C . ASN A 1 83 ? 1.833 -4.256 11.797 1.00 86.81 83 ASN A C 1
ATOM 634 O O . ASN A 1 83 ? 2.674 -3.766 12.568 1.00 86.81 83 ASN A O 1
ATOM 638 N N . ASN A 1 84 ? 0.682 -4.761 12.225 1.00 84.19 84 ASN A N 1
ATOM 639 C CA . ASN A 1 84 ? 0.278 -4.865 13.612 1.00 84.19 84 ASN A CA 1
ATOM 640 C C . ASN A 1 84 ? -0.461 -6.191 13.801 1.00 84.19 84 ASN A C 1
ATOM 642 O O . ASN A 1 84 ? -1.617 -6.285 13.393 1.00 84.19 84 ASN A O 1
ATOM 646 N N . ASN A 1 85 ? 0.204 -7.179 14.409 1.00 80.81 85 ASN A N 1
ATOM 647 C CA . ASN A 1 85 ? -0.319 -8.535 14.617 1.00 80.81 85 ASN A CA 1
ATOM 648 C C . ASN A 1 85 ? -0.821 -9.196 13.316 1.00 80.81 85 ASN A C 1
ATOM 650 O O . ASN A 1 85 ? -1.968 -9.624 13.264 1.00 80.81 85 ASN A O 1
ATOM 654 N N . ASP A 1 86 ? 0.014 -9.205 12.271 1.00 79.19 86 ASP A N 1
ATOM 655 C CA . ASP A 1 86 ? -0.244 -9.901 10.994 1.00 79.19 86 ASP A CA 1
ATOM 656 C C . ASP A 1 86 ? -1.544 -9.491 10.290 1.00 79.19 86 ASP A C 1
ATOM 658 O O . ASP A 1 86 ? -2.278 -10.292 9.733 1.00 79.19 86 ASP A O 1
ATOM 662 N N . THR A 1 87 ? -1.840 -8.193 10.312 1.00 83.25 87 THR A N 1
ATOM 663 C CA . THR A 1 87 ? -3.028 -7.624 9.650 1.00 83.25 87 THR A CA 1
ATOM 664 C C . THR A 1 87 ? -2.748 -7.092 8.247 1.00 83.25 87 THR A C 1
ATOM 666 O O . THR A 1 87 ? -3.685 -6.689 7.556 1.00 83.25 87 THR A O 1
ATOM 669 N N . SER A 1 88 ? -1.472 -6.999 7.867 1.00 87.88 88 SER A N 1
ATOM 670 C CA . SER A 1 88 ? -0.974 -6.313 6.669 1.00 87.88 88 SER A CA 1
ATOM 671 C C . SER A 1 88 ? -0.043 -7.231 5.890 1.00 87.88 88 SER A C 1
ATOM 673 O O . SER A 1 88 ? 0.934 -7.722 6.455 1.00 87.88 88 SER A O 1
ATOM 675 N N . HIS A 1 89 ? -0.321 -7.417 4.602 1.00 88.19 89 HIS A N 1
ATOM 676 C CA . HIS A 1 89 ? 0.366 -8.400 3.767 1.00 88.19 89 HIS A CA 1
ATOM 677 C C . HIS A 1 89 ? 0.986 -7.769 2.525 1.00 88.19 89 HIS A C 1
ATOM 679 O O . HIS A 1 89 ? 0.523 -6.747 2.022 1.00 88.19 89 HIS A O 1
ATOM 685 N N . ILE A 1 90 ? 2.027 -8.404 1.996 1.00 88.31 90 ILE A N 1
ATOM 686 C CA . ILE A 1 90 ? 2.575 -8.085 0.679 1.00 88.31 90 ILE A CA 1
ATOM 687 C C . ILE A 1 90 ? 2.537 -9.330 -0.198 1.00 88.31 90 ILE A C 1
ATOM 689 O O . ILE A 1 90 ? 2.854 -10.428 0.253 1.00 88.31 90 ILE A O 1
ATOM 693 N N . VAL A 1 91 ? 2.107 -9.155 -1.442 1.00 86.31 91 VAL A N 1
ATOM 694 C CA . VAL A 1 91 ? 2.052 -10.203 -2.458 1.00 86.31 91 VAL A CA 1
ATOM 695 C C . VAL A 1 91 ? 2.864 -9.729 -3.648 1.00 86.31 91 VAL A C 1
ATOM 697 O O . VAL A 1 91 ? 2.501 -8.736 -4.274 1.00 86.31 91 VAL A O 1
ATOM 700 N N . HIS A 1 92 ? 3.931 -10.456 -3.964 1.00 84.19 92 HIS A N 1
ATOM 701 C CA . HIS A 1 92 ? 4.699 -10.258 -5.187 1.00 84.19 92 HIS A CA 1
ATOM 702 C C . HIS A 1 92 ? 4.145 -11.175 -6.269 1.00 84.19 92 HIS A C 1
ATOM 704 O O . HIS A 1 92 ? 4.132 -12.399 -6.119 1.00 84.19 92 HIS A O 1
ATOM 710 N N . VAL A 1 93 ? 3.652 -10.579 -7.348 1.00 80.75 93 VAL A N 1
ATOM 711 C CA . VAL A 1 93 ? 3.144 -11.308 -8.501 1.00 80.75 93 VAL A CA 1
ATOM 712 C C . VAL A 1 93 ? 4.260 -11.411 -9.537 1.00 80.75 93 VAL A C 1
ATOM 714 O O . VAL A 1 93 ? 4.656 -10.384 -10.092 1.00 80.75 93 VAL A O 1
ATOM 717 N N . PRO A 1 94 ? 4.748 -12.627 -9.843 1.00 74.56 94 PRO A N 1
ATOM 718 C CA . PRO A 1 94 ? 5.770 -12.799 -10.861 1.00 74.56 94 PRO A CA 1
ATOM 719 C C . PRO A 1 94 ? 5.229 -12.405 -12.245 1.00 74.56 94 PRO A C 1
ATOM 721 O O . PRO A 1 94 ? 4.047 -12.632 -12.535 1.00 74.56 94 PRO A O 1
ATOM 724 N N . PRO A 1 95 ? 6.076 -11.860 -13.134 1.00 70.06 95 PRO A N 1
ATOM 725 C CA . PRO A 1 95 ? 5.674 -11.543 -14.496 1.00 70.06 95 PRO A CA 1
ATOM 726 C C . PRO A 1 95 ? 5.295 -12.831 -15.243 1.00 70.06 95 PRO A C 1
ATOM 728 O O . PRO A 1 95 ? 6.100 -13.751 -15.380 1.00 70.06 95 PRO A O 1
ATOM 731 N N . GLY A 1 96 ? 4.056 -12.913 -15.729 1.00 68.38 96 GLY A N 1
ATOM 732 C CA . GLY A 1 96 ? 3.552 -14.089 -16.435 1.00 68.38 96 GLY A CA 1
ATOM 733 C C . GLY A 1 96 ? 2.159 -13.879 -17.037 1.00 68.38 96 GLY A C 1
ATOM 734 O O . GLY A 1 96 ? 1.527 -12.857 -16.776 1.00 68.38 96 GLY A O 1
ATOM 735 N N . PRO A 1 97 ? 1.658 -14.837 -17.840 1.00 66.69 97 PRO A N 1
ATOM 736 C CA . PRO A 1 97 ? 0.341 -14.759 -18.484 1.00 66.69 97 PRO A CA 1
ATOM 737 C C . PRO A 1 97 ? -0.828 -15.013 -17.519 1.00 66.69 97 PRO A C 1
ATOM 739 O O . PRO A 1 97 ? -1.986 -14.966 -17.930 1.00 66.69 97 PRO A O 1
ATOM 742 N N . ASN A 1 98 ? -0.534 -15.321 -16.254 1.00 67.50 98 ASN A N 1
ATOM 743 C CA . ASN A 1 98 ? -1.538 -15.635 -15.249 1.00 67.50 98 ASN A CA 1
ATOM 744 C C . ASN A 1 98 ? -2.384 -14.398 -14.939 1.00 67.50 98 ASN A C 1
ATOM 746 O O . ASN A 1 98 ? -1.864 -13.293 -14.772 1.00 67.50 98 ASN A O 1
ATOM 750 N N . ALA A 1 99 ? -3.697 -14.589 -14.825 1.00 72.19 99 ALA A N 1
ATOM 751 C CA 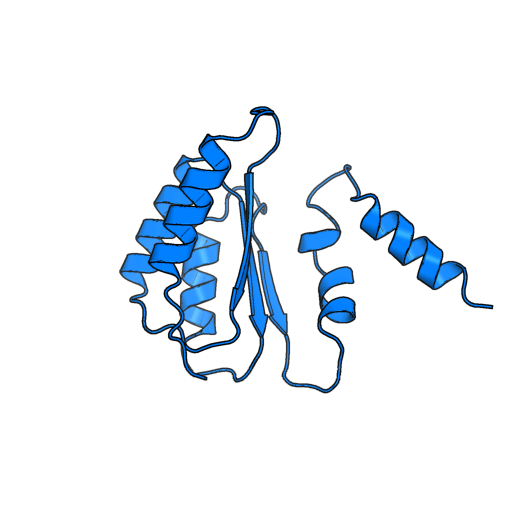. ALA A 1 99 ? -4.585 -13.520 -14.410 1.00 72.19 99 ALA A CA 1
ATOM 752 C C . ALA A 1 99 ? -4.282 -13.129 -12.955 1.00 72.19 99 ALA A C 1
ATOM 754 O O . ALA A 1 99 ? -4.163 -13.986 -12.078 1.00 72.19 99 ALA A O 1
ATOM 755 N N . LEU A 1 100 ? -4.201 -11.821 -12.680 1.00 73.50 100 LEU A N 1
ATOM 756 C CA . LEU A 1 100 ? -4.009 -11.298 -11.319 1.00 73.50 100 LEU A CA 1
ATOM 757 C C . LEU A 1 100 ? -5.079 -11.820 -10.350 1.00 73.50 100 LEU A C 1
ATOM 759 O O . LEU A 1 100 ? -4.797 -12.018 -9.172 1.00 73.50 100 LEU A O 1
ATOM 763 N N . SER A 1 101 ? -6.291 -12.076 -10.849 1.00 73.38 101 SER A N 1
ATOM 764 C CA . SER A 1 101 ? -7.391 -12.662 -10.082 1.00 73.38 101 SER A CA 1
ATOM 765 C C . SER A 1 101 ? -7.012 -13.984 -9.423 1.00 73.38 101 SER A C 1
ATOM 767 O O . SER A 1 101 ? -7.296 -14.173 -8.245 1.00 73.38 101 SER A O 1
ATOM 769 N N . ASP A 1 102 ? -6.336 -14.869 -10.150 1.00 74.75 102 ASP A N 1
ATOM 770 C CA . ASP A 1 102 ? -6.101 -16.242 -9.698 1.00 74.75 102 ASP A CA 1
ATOM 771 C C . ASP A 1 102 ? -5.034 -16.274 -8.60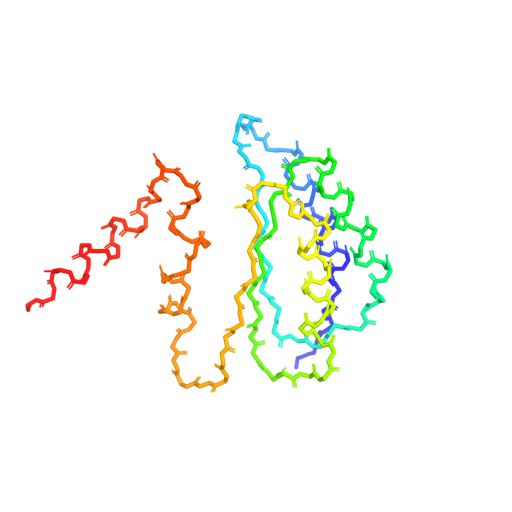4 1.00 74.75 102 ASP A C 1
ATOM 773 O O . ASP A 1 102 ? -5.165 -16.987 -7.609 1.00 74.75 102 ASP A O 1
ATOM 777 N N . VAL A 1 103 ? -4.015 -15.420 -8.738 1.00 72.62 103 VAL A N 1
ATOM 778 C CA . VAL A 1 103 ? -2.985 -15.238 -7.711 1.00 72.62 103 VAL A CA 1
ATOM 779 C C . VAL A 1 103 ? -3.607 -14.638 -6.451 1.00 72.62 103 VAL A C 1
ATOM 781 O O . VAL A 1 103 ? -3.389 -15.148 -5.356 1.00 72.62 103 VAL A O 1
ATOM 784 N N . LEU A 1 104 ? -4.445 -13.608 -6.592 1.00 73.38 104 LEU A N 1
ATOM 785 C CA . LEU A 1 104 ? -5.038 -12.902 -5.456 1.00 73.38 104 LEU A CA 1
ATOM 786 C C . LEU A 1 104 ? -6.029 -13.750 -4.652 1.00 73.38 104 LEU A C 1
ATOM 788 O O . LEU A 1 104 ? -6.037 -13.642 -3.427 1.00 73.38 104 LEU A O 1
ATOM 792 N N . ILE A 1 105 ? -6.815 -14.624 -5.289 1.00 71.69 105 ILE A N 1
ATOM 793 C CA . ILE A 1 105 ? -7.762 -15.515 -4.588 1.00 71.69 105 ILE A CA 1
ATOM 794 C C . ILE A 1 105 ? -7.038 -16.439 -3.597 1.00 71.69 105 ILE A C 1
ATOM 796 O O . ILE A 1 105 ? -7.577 -16.752 -2.539 1.00 71.69 105 ILE A O 1
ATOM 800 N N . SER A 1 106 ? -5.805 -16.840 -3.911 1.00 67.38 106 SER A N 1
ATOM 801 C CA . SER A 1 106 ? -4.986 -17.701 -3.049 1.00 67.38 106 SER A CA 1
ATOM 802 C C . SER A 1 106 ? -4.291 -16.961 -1.896 1.00 67.38 106 SER A C 1
ATOM 804 O O . SER A 1 106 ? -3.688 -17.591 -1.029 1.00 67.38 106 SER A O 1
ATOM 806 N N . THR A 1 107 ? -4.364 -15.625 -1.870 1.00 71.81 107 THR A N 1
ATOM 807 C CA . THR A 1 107 ? -3.602 -14.794 -0.927 1.00 71.81 107 THR A CA 1
ATOM 808 C C . THR A 1 107 ? -4.406 -14.442 0.330 1.00 71.81 107 THR A C 1
ATOM 810 O O . THR A 1 107 ? -5.630 -14.284 0.265 1.00 71.81 107 THR A O 1
ATOM 813 N N . PRO A 1 108 ? -3.735 -14.226 1.482 1.00 66.31 108 PRO A N 1
ATOM 814 C CA . PRO A 1 108 ? -4.387 -13.830 2.739 1.00 66.31 108 PRO A CA 1
ATOM 815 C C . PRO A 1 108 ? -5.197 -12.525 2.639 1.00 66.31 108 PRO A C 1
ATOM 817 O O . PRO A 1 108 ? -6.092 -12.291 3.451 1.00 66.31 108 PRO A O 1
ATOM 820 N N . ILE A 1 109 ? -4.976 -11.726 1.585 1.00 70.88 109 ILE A N 1
ATOM 821 C CA . ILE A 1 109 ? -5.776 -10.540 1.243 1.00 70.88 109 ILE A CA 1
ATOM 822 C C . ILE A 1 109 ? -7.274 -10.882 1.157 1.00 70.88 109 ILE A C 1
ATOM 824 O O . ILE A 1 109 ? -8.108 -10.110 1.637 1.00 70.88 109 ILE A O 1
ATOM 828 N N . PHE A 1 110 ? -7.617 -12.042 0.583 1.00 66.25 110 PHE A N 1
ATOM 829 C CA . PHE A 1 110 ? -9.000 -12.506 0.417 1.00 66.25 110 PHE A CA 1
ATOM 830 C C . PHE A 1 110 ? -9.420 -13.559 1.446 1.00 66.25 110 PHE A C 1
ATOM 832 O O . PHE A 1 110 ? -10.602 -13.611 1.811 1.00 66.25 110 PHE A O 1
ATOM 839 N N . THR A 1 111 ? -8.472 -14.365 1.930 1.00 59.28 111 THR A N 1
ATOM 840 C CA . THR A 1 111 ? -8.739 -15.446 2.892 1.00 59.28 111 THR A CA 1
ATOM 841 C C . THR A 1 111 ? -9.014 -14.918 4.304 1.00 59.28 111 THR A C 1
ATOM 843 O O . THR A 1 111 ? -9.799 -15.527 5.024 1.00 59.28 111 THR A O 1
ATOM 846 N N . GLY A 1 112 ? -8.495 -13.733 4.655 1.00 54.97 112 GLY A N 1
ATOM 847 C CA . GLY A 1 112 ? -8.781 -13.042 5.913 1.00 54.97 112 GLY A CA 1
ATOM 848 C C . GLY A 1 112 ? -8.115 -13.692 7.130 1.00 54.97 112 GLY A C 1
ATOM 849 O O . GLY A 1 112 ? -8.218 -14.894 7.350 1.00 54.97 112 GLY A O 1
ATOM 850 N N . ASP A 1 113 ? -7.471 -12.878 7.965 1.00 55.09 113 ASP A N 1
ATOM 851 C CA . ASP A 1 113 ? -6.626 -13.303 9.098 1.00 55.09 113 ASP A CA 1
ATOM 852 C C . ASP A 1 113 ? -7.396 -13.845 10.324 1.00 55.09 113 ASP A C 1
ATOM 854 O O . ASP A 1 113 ? -6.930 -13.763 11.459 1.00 55.09 113 ASP A O 1
ATOM 858 N N . GLY A 1 114 ? -8.593 -14.406 10.128 1.00 42.44 114 GLY A N 1
ATOM 859 C CA . GLY A 1 114 ? -9.357 -15.066 11.187 1.00 42.44 114 GLY A CA 1
ATOM 860 C C . GLY A 1 114 ? -10.867 -15.084 10.953 1.00 42.44 114 GLY A C 1
ATOM 861 O O . GLY A 1 114 ? -11.480 -14.031 10.798 1.00 42.44 114 GLY A O 1
ATOM 862 N N . GLU A 1 115 ? -11.439 -16.298 10.956 1.00 44.12 115 GLU A N 1
ATOM 863 C CA . GLU A 1 115 ? -12.837 -16.706 11.254 1.00 44.12 115 GLU A CA 1
ATOM 864 C C . GLU A 1 115 ? -13.997 -15.862 10.678 1.00 44.12 115 GLU A C 1
ATOM 866 O O . GLU A 1 115 ? -15.133 -15.901 11.148 1.00 44.12 115 GLU A O 1
ATOM 871 N N . GLY A 1 116 ? -13.731 -15.079 9.645 1.00 46.12 116 GLY A N 1
ATOM 872 C CA . GLY A 1 116 ? -14.700 -14.238 8.959 1.00 46.12 116 GLY A CA 1
ATOM 873 C C . GLY A 1 116 ? -14.474 -14.346 7.468 1.00 46.12 116 GLY A C 1
ATOM 874 O O . GLY A 1 116 ? -14.265 -13.327 6.812 1.00 46.12 116 GLY A O 1
ATOM 875 N N . GLY A 1 117 ? -14.442 -15.587 6.969 1.00 42.62 117 GLY A N 1
ATOM 876 C CA . GLY A 1 117 ? -14.253 -15.897 5.558 1.00 42.62 117 GLY A CA 1
ATOM 877 C C . GLY A 1 117 ? -15.121 -14.976 4.713 1.00 42.62 117 GLY A C 1
ATOM 878 O O . GLY A 1 117 ? -16.349 -14.956 4.841 1.00 42.62 117 GLY A O 1
ATOM 879 N N . SER A 1 118 ? -14.466 -14.155 3.895 1.00 48.69 118 SER A N 1
ATOM 880 C CA . SER A 1 118 ? -15.155 -13.289 2.954 1.00 48.69 118 SER A CA 1
ATOM 881 C C . SER A 1 118 ? -16.099 -14.166 2.120 1.00 48.69 118 SER A C 1
ATOM 883 O O . SER A 1 118 ? -15.723 -15.254 1.684 1.00 48.69 118 SER A O 1
ATOM 885 N N . GLY A 1 119 ? -17.340 -13.726 1.879 1.00 51.38 119 GLY A N 1
ATOM 886 C CA . GLY A 1 119 ? -18.282 -14.471 1.022 1.00 51.38 119 GLY A CA 1
ATOM 887 C C . GLY A 1 119 ? -17.721 -14.768 -0.381 1.00 51.38 119 GLY A C 1
ATOM 888 O O . GLY A 1 119 ? -18.223 -15.641 -1.080 1.00 51.38 119 GLY A O 1
ATOM 889 N N . PHE A 1 120 ? -16.634 -14.087 -0.753 1.00 52.69 120 PHE A N 1
ATOM 890 C CA . PHE A 1 120 ? -15.806 -14.352 -1.920 1.00 52.69 120 PHE A CA 1
ATOM 891 C C . PHE A 1 120 ? -15.011 -15.660 -1.846 1.00 52.69 120 PHE A C 1
ATOM 893 O O . PHE A 1 120 ? -15.008 -16.390 -2.830 1.00 52.69 120 PHE A O 1
ATOM 900 N N . ALA A 1 121 ? -14.380 -15.998 -0.717 1.00 49.06 121 ALA A N 1
ATOM 901 C CA . ALA A 1 121 ? -13.665 -17.269 -0.566 1.00 49.06 121 ALA A CA 1
ATOM 902 C C . ALA A 1 121 ? -14.632 -18.465 -0.652 1.00 49.06 121 ALA A C 1
ATOM 904 O O . ALA A 1 121 ? -14.339 -19.462 -1.309 1.00 49.06 121 ALA A O 1
ATOM 905 N N . ALA A 1 122 ? -15.832 -18.324 -0.076 1.00 49.09 122 ALA A N 1
ATOM 906 C CA . ALA A 1 122 ? -16.902 -19.312 -0.211 1.00 49.09 122 ALA A CA 1
ATOM 907 C C . ALA A 1 122 ? -17.426 -19.417 -1.658 1.00 49.09 122 ALA A C 1
ATOM 909 O O . ALA A 1 122 ? -17.644 -20.522 -2.152 1.00 49.09 122 ALA A O 1
ATOM 910 N N . ALA A 1 123 ? -17.585 -18.291 -2.363 1.00 51.41 123 ALA A N 1
ATOM 911 C CA . ALA A 1 123 ? -18.016 -18.275 -3.763 1.00 51.41 123 ALA A CA 1
ATOM 912 C C . ALA A 1 123 ? -16.951 -18.830 -4.728 1.00 51.41 123 ALA A C 1
ATOM 914 O O . ALA A 1 123 ? -17.296 -19.543 -5.666 1.00 51.41 123 ALA A O 1
ATOM 915 N N . ALA A 1 124 ? -15.665 -18.559 -4.490 1.00 50.53 124 ALA A N 1
ATOM 916 C CA . ALA A 1 124 ? -14.561 -19.093 -5.285 1.00 50.53 124 ALA A CA 1
ATOM 917 C C . ALA A 1 124 ? -14.381 -20.604 -5.068 1.00 50.53 124 ALA A C 1
ATOM 919 O O . ALA A 1 124 ? -14.205 -21.343 -6.034 1.00 50.53 124 ALA A O 1
ATOM 920 N N . ALA A 1 125 ? -14.513 -21.085 -3.826 1.00 51.94 125 ALA A N 1
ATOM 921 C CA . ALA A 1 125 ? -14.521 -22.518 -3.534 1.00 51.94 125 ALA A CA 1
ATOM 922 C C . ALA A 1 125 ? -15.725 -23.230 -4.180 1.00 51.94 125 ALA A C 1
ATOM 924 O O . ALA A 1 125 ? -15.572 -24.320 -4.726 1.00 51.94 125 ALA A O 1
ATOM 925 N N . ALA A 1 126 ? -16.906 -22.599 -4.189 1.00 52.72 126 ALA A N 1
ATOM 926 C CA . ALA A 1 126 ? -18.082 -23.126 -4.880 1.00 52.72 126 ALA A CA 1
ATOM 927 C C . ALA A 1 126 ? -17.920 -23.129 -6.412 1.00 52.72 126 ALA A C 1
ATOM 929 O O . ALA A 1 126 ? -18.340 -24.081 -7.062 1.00 52.72 126 ALA A O 1
ATOM 930 N N . ALA A 1 127 ? -17.274 -22.113 -6.992 1.00 53.75 127 ALA A N 1
ATOM 931 C CA . ALA A 1 127 ? -16.972 -22.071 -8.423 1.00 53.75 127 ALA A CA 1
ATOM 932 C C . ALA A 1 127 ? -15.939 -23.137 -8.833 1.00 53.75 127 ALA A C 1
ATOM 934 O O . ALA A 1 127 ? -16.100 -23.773 -9.870 1.00 53.75 127 ALA A O 1
ATOM 935 N N . ALA A 1 128 ? -14.926 -23.389 -7.998 1.00 51.94 128 ALA A N 1
ATOM 936 C CA . ALA A 1 128 ? -13.941 -24.447 -8.228 1.00 51.94 128 ALA A CA 1
ATOM 937 C C . ALA A 1 128 ? -14.530 -25.861 -8.050 1.00 51.94 128 ALA A C 1
ATOM 939 O O . ALA A 1 128 ? -14.109 -26.791 -8.731 1.00 51.94 128 ALA A O 1
ATOM 940 N N . ALA A 1 129 ? -15.519 -26.027 -7.165 1.00 51.19 129 ALA A N 1
ATOM 941 C CA . ALA A 1 129 ? -16.210 -27.298 -6.941 1.00 51.19 129 ALA A CA 1
ATOM 942 C C . ALA A 1 129 ? -17.386 -27.555 -7.909 1.00 51.19 129 ALA A C 1
ATOM 944 O O . ALA A 1 129 ? -17.846 -28.688 -8.017 1.00 51.19 129 ALA A O 1
ATOM 945 N N . GLY A 1 130 ?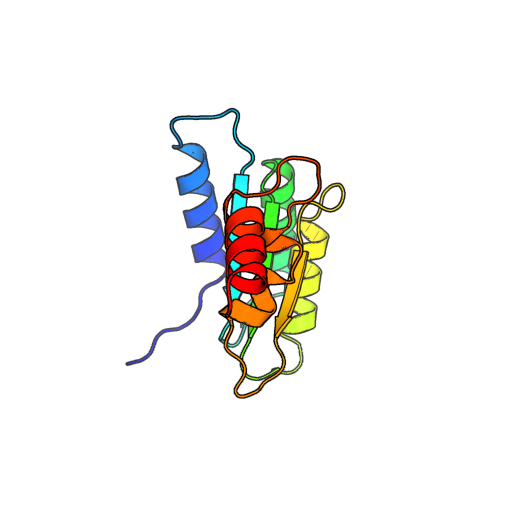 -17.886 -26.520 -8.593 1.00 44.44 130 GLY A N 1
ATOM 946 C CA . GLY A 1 130 ? -19.052 -26.583 -9.483 1.00 44.44 130 GLY A CA 1
ATOM 947 C C . GLY A 1 130 ? -18.740 -26.765 -10.972 1.00 44.44 130 GLY A C 1
ATOM 948 O O . GLY A 1 130 ? -19.668 -26.756 -11.776 1.00 44.44 130 GLY A O 1
ATOM 949 N N . GLY A 1 131 ? -17.467 -26.904 -11.353 1.00 39.84 131 GLY A N 1
ATOM 950 C CA . GLY A 1 131 ? -17.063 -27.159 -12.737 1.00 39.84 131 GLY A CA 1
ATOM 951 C C . GLY A 1 131 ? -17.231 -28.627 -13.130 1.00 39.84 131 GLY A C 1
ATOM 952 O O . GLY A 1 131 ? -16.271 -29.391 -13.043 1.00 39.84 131 GLY A O 1
ATOM 953 N N . VAL A 1 132 ? -18.437 -28.998 -13.568 1.00 40.09 132 VAL A N 1
ATOM 954 C CA . VAL A 1 132 ? -18.701 -30.152 -14.451 1.00 40.09 132 VAL A CA 1
ATOM 955 C C . VAL A 1 132 ? -19.181 -29.621 -15.791 1.00 40.09 132 VAL A C 1
ATOM 957 O O . VAL A 1 132 ? -20.071 -28.741 -15.773 1.00 40.09 132 VAL A O 1
#

pLDDT: mean 77.29, std 15.05, range [39.84, 91.88]

Secondary structure (DSSP, 8-state):
------HHHHHHHHHHHHHT-S-TTSPEEEEEEE-S---S-HHHHHHHHHHHHHTTEEEEEEE-S---TTHHHHHHHHHHHH-SSS---EEE--SSSS-HHHHHHTSHHHH-SSS---HHHHHHHHHHH---

Radius of gyration: 15.99 Å; chains: 1; bounding box: 36×41×37 Å

Organism: Opuntia streptacantha (NCBI:txid393608)

InterPro domains:
  IPR027040 26S proteasome non-ATPase regulatory subunit 4 [PTHR10223] (1-128)
  IPR036465 von Willebrand factor A-like domain superfamily [G3DSA:3.40.50.410] (1-106)
  IPR036465 von Willebrand factor A-like domain superfamily [SSF53300] (2-97)

Sequence (132 aa):
IGGEMNLAAGIQVSQLALKHRQNKKQQQRIIVFAGSPVKHDKKMLETIGRKLKKNSVALDVVDFGEDEEGKSEKLEALVAAVNNNDTSHIVHVPPGPNALSDVLISTPIFTGDGEGGSGFAAAAAAAAAGGV

Foldseek 3Di:
DDDDDDPLVVLVVLVVVLVPDPDPPDQAEDEAEAADDDPDDLVSLLVSLLVLLVVRYEYEYEADHDDDPCRVVSVVSNQVSNDDPNRYYYHYDDDDPDDPVVSVLPDCVQCPPDDCRDVSVVVVVCVVVVDD